Protein AF-A0AAV8ZN95-F1 (afdb_monomer)

Solvent-accessible surface area (backbone atoms only — not comparable to full-atom values): 5329 Å² total; per-residue (Å²): 137,90,86,53,79,96,60,59,74,75,78,78,54,90,65,62,93,87,67,82,85,83,80,44,90,85,70,52,84,41,41,73,49,42,48,51,46,37,62,74,55,48,47,63,53,56,74,72,51,82,79,87,43,76,47,79,54,68,86,50,71,46,73,71,40,68,86,51,51,52,57,24,59,76,65,60,35,47,78,45,96

Nearest PDB structures (foldseek):
  7ue1-assembly1_A  TM=6.836E-01  e=2.170E-01  Human immunodeficiency virus 1
  4dmn-assembly1_A  TM=6.703E-01  e=3.885E-01  Human immunodeficiency virus type 1 (NEW YORK-5 ISOLATE)
  5ejk-assembly1_C  TM=6.158E-01  e=9.010E-01  Rous sarcoma virus - Prague C
  5kgx-assembly1_A-2  TM=5.747E-01  e=4.718E-01  Human immunodeficiency virus 1

Secondary structure (DSSP, 8-state):
---STT--GGGGSSPPTT------TTSS--HHHHHHHIIIIIHHHHTT--S-EEEE--S-GGG--HHHHHHHHHTTEEEE-

Foldseek 3Di:
DPPAAPDDPVVVPDDPPPDDDDADNVRDCALVNLLVCQPRPPLVVLLPDDDAAEAEDPPDPSNDDPSRVVSCVVSNYHYHD

Radius of gyration: 14.84 Å; Cα contacts (8 Å, |Δi|>4): 66; chains: 1; bounding box: 22×32×45 Å

Mean predicted aligned error: 4.73 Å

pLDDT: mean 89.85, std 9.7, range [42.88, 96.75]

InterPro domains:
  IPR004875 DDE superfamily endonuclease domain [PF03184] (16-79)

Structure (mmCIF, N/CA/C/O backbone):
data_AF-A0AAV8ZN95-F1
#
_entry.id   AF-A0AAV8ZN95-F1
#
loop_
_atom_site.group_PDB
_atom_site.id
_atom_site.type_symbol
_atom_site.label_atom_id
_atom_site.label_alt_id
_atom_site.label_comp_id
_atom_site.label_asym_id
_atom_site.label_entity_id
_atom_site.label_seq_id
_atom_site.pdbx_PDB_ins_code
_atom_site.Cartn_x
_atom_site.Cartn_y
_atom_site.Cartn_z
_atom_site.occupancy
_atom_site.B_iso_or_equiv
_atom_site.auth_seq_id
_atom_site.auth_comp_id
_atom_site.auth_asym_id
_atom_site.auth_atom_id
_atom_site.pdbx_PDB_model_num
ATOM 1 N N . MET A 1 1 ? 2.582 -15.472 -27.547 1.00 42.88 1 MET A N 1
ATOM 2 C CA . MET A 1 1 ? 2.105 -14.184 -27.001 1.00 42.88 1 MET A CA 1
ATOM 3 C C . MET A 1 1 ? 3.143 -13.708 -25.996 1.00 42.88 1 MET A C 1
ATOM 5 O O . MET A 1 1 ? 3.263 -14.329 -24.958 1.00 42.88 1 MET A O 1
ATOM 9 N N . ARG A 1 2 ? 3.976 -12.717 -26.336 1.00 50.72 2 ARG A N 1
ATOM 10 C CA . ARG A 1 2 ? 5.078 -12.236 -25.480 1.00 50.72 2 ARG A CA 1
ATOM 11 C C . ARG A 1 2 ? 4.672 -10.872 -24.934 1.00 50.72 2 ARG A C 1
ATOM 13 O O . ARG A 1 2 ? 4.951 -9.872 -25.584 1.00 50.72 2 ARG A O 1
ATOM 20 N N . TRP A 1 3 ? 3.912 -10.837 -23.841 1.00 54.28 3 TRP A N 1
ATOM 21 C CA . TRP A 1 3 ? 3.175 -9.617 -23.482 1.00 54.28 3 TRP A CA 1
ATOM 22 C C . TRP A 1 3 ? 3.745 -8.771 -22.347 1.00 54.28 3 TRP A C 1
ATOM 24 O O . TRP A 1 3 ? 3.249 -7.667 -22.166 1.00 54.28 3 TRP A O 1
ATOM 34 N N . LEU A 1 4 ? 4.797 -9.175 -21.631 1.00 66.12 4 LEU A N 1
ATOM 35 C CA . LEU A 1 4 ? 5.355 -8.359 -20.543 1.00 66.12 4 LEU A CA 1
ATOM 36 C C . LEU A 1 4 ? 6.894 -8.438 -20.572 1.00 66.12 4 LEU A C 1
ATOM 38 O O . LEU A 1 4 ? 7.471 -9.521 -20.669 1.00 66.12 4 LEU A O 1
ATOM 42 N N . LEU A 1 5 ? 7.568 -7.282 -20.596 1.00 72.69 5 LEU A N 1
ATOM 43 C CA . LEU A 1 5 ? 9.032 -7.196 -20.677 1.00 72.69 5 LEU A CA 1
ATOM 44 C C . LEU A 1 5 ? 9.635 -7.826 -19.411 1.00 72.69 5 LEU A C 1
ATOM 46 O O . LEU A 1 5 ? 9.271 -7.433 -18.314 1.00 72.69 5 LEU A O 1
ATOM 50 N N . ASN A 1 6 ? 10.563 -8.773 -19.550 1.00 74.81 6 ASN A N 1
ATOM 51 C CA . ASN A 1 6 ? 11.254 -9.416 -18.420 1.00 74.81 6 ASN A CA 1
ATOM 52 C C . ASN A 1 6 ? 10.364 -10.205 -17.431 1.00 74.81 6 ASN A C 1
ATOM 54 O O . ASN A 1 6 ? 10.844 -10.557 -16.356 1.00 74.81 6 ASN A O 1
ATOM 58 N N . LEU A 1 7 ? 9.117 -10.540 -17.788 1.00 81.25 7 LEU A N 1
ATOM 59 C CA . LEU A 1 7 ? 8.284 -11.471 -17.019 1.00 81.25 7 LEU A CA 1
ATOM 60 C C . LEU A 1 7 ? 8.135 -12.791 -17.783 1.00 81.25 7 LEU A C 1
ATOM 62 O O . LEU A 1 7 ? 7.688 -12.807 -18.930 1.00 81.25 7 LEU A O 1
ATOM 66 N N . TYR A 1 8 ? 8.512 -13.896 -17.144 1.00 85.81 8 TYR A N 1
ATOM 67 C CA . TYR A 1 8 ? 8.330 -15.238 -17.691 1.00 85.81 8 TYR A CA 1
ATOM 68 C C . TYR A 1 8 ? 7.001 -15.813 -17.206 1.00 85.81 8 TYR A C 1
ATOM 70 O O . TYR A 1 8 ? 6.728 -15.779 -16.009 1.00 85.81 8 TYR A O 1
ATOM 78 N N . ASP A 1 9 ? 6.205 -16.395 -18.108 1.00 85.19 9 ASP A N 1
ATOM 79 C CA . ASP A 1 9 ? 4.893 -16.966 -17.759 1.00 85.19 9 ASP A CA 1
ATOM 80 C C . ASP A 1 9 ? 4.997 -17.998 -16.624 1.00 85.19 9 ASP A C 1
ATOM 82 O O . ASP A 1 9 ? 4.145 -18.049 -15.742 1.00 85.19 9 ASP A O 1
ATOM 86 N N . SER A 1 10 ? 6.090 -18.769 -16.584 1.00 89.81 10 SER A N 1
ATOM 87 C CA . SER A 1 10 ? 6.361 -19.747 -15.525 1.00 89.81 10 SER A CA 1
ATOM 88 C C . SER A 1 10 ? 6.466 -19.142 -14.122 1.00 89.81 10 SER A C 1
ATOM 90 O O . SER A 1 10 ? 6.266 -19.863 -13.150 1.00 89.81 10 SER A O 1
ATOM 92 N N . TRP A 1 11 ? 6.751 -17.843 -13.987 1.00 87.50 11 TRP A N 1
ATOM 93 C CA . TRP A 1 11 ? 6.829 -17.164 -12.688 1.00 87.50 11 TRP A CA 1
ATOM 94 C C . TRP A 1 11 ? 5.448 -16.859 -12.096 1.00 87.50 11 TRP A C 1
ATOM 96 O O . TRP A 1 11 ? 5.338 -16.654 -10.889 1.00 87.50 11 TRP A O 1
ATOM 106 N N . ALA A 1 12 ? 4.399 -16.852 -12.924 1.00 88.75 12 ALA A N 1
ATOM 107 C CA . ALA A 1 12 ? 3.019 -16.586 -12.518 1.00 88.75 12 ALA A CA 1
ATOM 108 C C . ALA A 1 12 ? 2.154 -17.863 -12.443 1.00 88.75 12 ALA A C 1
ATOM 110 O O . ALA A 1 12 ? 0.927 -17.784 -12.383 1.00 88.75 12 ALA A O 1
ATOM 111 N N . ILE A 1 13 ? 2.777 -19.048 -12.465 1.00 91.06 13 ILE A N 1
ATOM 112 C CA . ILE A 1 13 ? 2.101 -20.354 -12.474 1.00 91.06 13 ILE A CA 1
ATOM 113 C C . ILE A 1 13 ? 2.479 -21.143 -11.212 1.00 91.06 13 ILE A C 1
ATOM 115 O O . ILE A 1 13 ? 3.611 -21.083 -10.741 1.00 91.06 13 ILE A O 1
ATOM 119 N N . GLY A 1 14 ? 1.529 -21.911 -10.666 1.00 91.81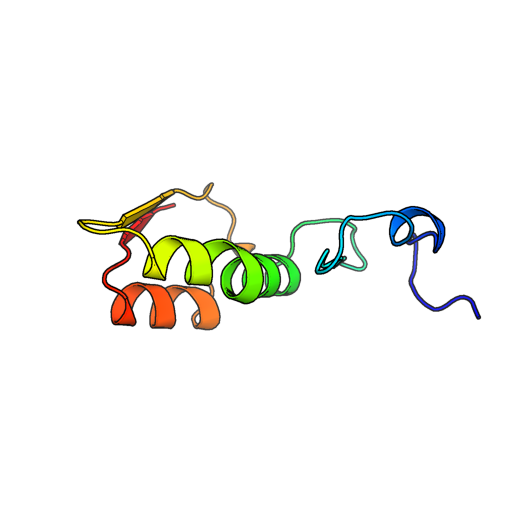 14 GLY A N 1
ATOM 120 C CA . GLY A 1 14 ? 1.763 -22.827 -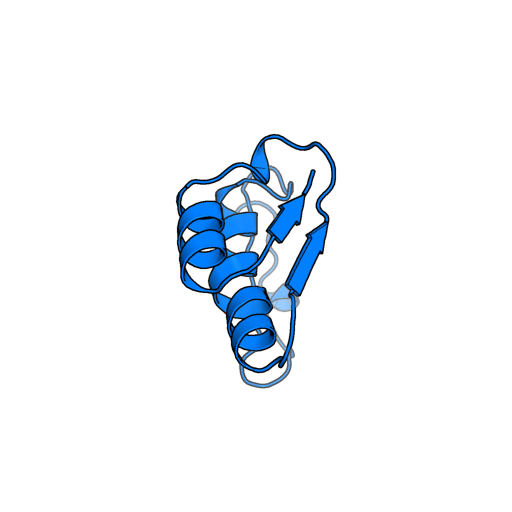9.539 1.00 91.81 14 GLY A CA 1
ATOM 121 C C . GLY A 1 14 ? 1.617 -22.209 -8.144 1.00 91.81 14 GLY A C 1
ATOM 122 O O . GLY A 1 14 ? 1.811 -22.906 -7.151 1.00 91.81 14 GLY A O 1
ATOM 123 N N . GLY A 1 15 ? 1.249 -20.928 -8.048 1.00 92.38 15 GLY A N 1
ATOM 124 C CA . GLY A 1 15 ? 0.883 -20.306 -6.775 1.00 92.38 15 GLY A CA 1
ATOM 125 C C . GLY A 1 15 ? -0.426 -20.869 -6.191 1.00 92.38 15 GLY A C 1
ATOM 126 O O . GLY A 1 15 ? -1.273 -21.363 -6.941 1.00 92.38 15 GLY A O 1
ATOM 127 N N . PRO A 1 16 ? -0.638 -20.776 -4.862 1.00 95.00 16 PRO A N 1
ATOM 128 C CA . PRO A 1 16 ? -1.917 -21.105 -4.231 1.00 95.00 16 PRO A CA 1
ATOM 129 C C . PRO A 1 16 ? -3.112 -20.366 -4.850 1.00 95.00 16 PRO A C 1
ATOM 131 O O . PRO A 1 16 ? -2.967 -19.290 -5.441 1.00 95.00 16 PRO A O 1
ATOM 134 N N . VAL A 1 17 ? -4.320 -20.901 -4.654 1.00 93.75 17 VAL A N 1
ATOM 135 C CA . VAL A 1 17 ? -5.558 -20.250 -5.113 1.00 93.75 17 VAL A CA 1
ATOM 136 C C . VAL A 1 17 ? -5.662 -18.843 -4.516 1.00 93.75 17 VAL A C 1
ATOM 138 O O . VAL A 1 17 ? -5.530 -18.660 -3.307 1.00 93.75 17 VAL A O 1
ATOM 141 N N . GLY A 1 18 ? -5.897 -17.849 -5.377 1.00 89.56 18 GLY A N 1
ATOM 142 C CA . GLY A 1 18 ? -5.959 -16.436 -4.992 1.00 89.56 18 GLY A CA 1
ATOM 143 C C . GLY A 1 18 ? -4.609 -15.710 -4.966 1.00 89.56 18 GLY A C 1
ATOM 144 O O . GLY A 1 18 ? -4.564 -14.556 -4.542 1.00 89.56 18 GLY A O 1
ATOM 145 N N . THR A 1 19 ? -3.518 -16.342 -5.418 1.00 92.88 19 THR A N 1
ATOM 146 C CA . THR A 1 19 ? -2.230 -15.651 -5.588 1.00 92.88 19 THR A CA 1
ATOM 147 C C . THR A 1 19 ? -2.362 -14.517 -6.600 1.00 92.88 19 THR A C 1
ATOM 149 O O . THR A 1 19 ? -2.903 -14.698 -7.691 1.00 92.88 19 THR A O 1
ATOM 152 N N . ARG A 1 20 ? -1.843 -13.344 -6.234 1.00 91.75 20 ARG A N 1
ATOM 153 C CA . ARG A 1 20 ? -1.768 -12.164 -7.093 1.00 91.75 20 ARG A CA 1
ATOM 154 C C . ARG A 1 20 ? -0.313 -11.919 -7.469 1.00 91.75 20 ARG A C 1
ATOM 156 O O . ARG A 1 20 ? 0.553 -11.938 -6.599 1.00 91.75 20 ARG A O 1
ATOM 163 N N . TYR A 1 21 ? -0.075 -11.663 -8.749 1.00 90.88 21 TYR A N 1
ATOM 164 C CA . TYR A 1 21 ? 1.226 -11.277 -9.282 1.00 90.88 21 TYR A CA 1
ATOM 165 C C . TYR A 1 21 ? 1.109 -9.883 -9.882 1.00 90.88 21 TYR A C 1
ATOM 167 O O . TYR A 1 21 ? 0.132 -9.585 -10.568 1.00 90.88 21 TYR A O 1
ATOM 175 N N . ASN A 1 22 ? 2.104 -9.042 -9.630 1.00 91.31 22 ASN A N 1
ATOM 176 C CA . ASN A 1 22 ? 2.204 -7.717 -10.220 1.00 91.31 22 ASN A CA 1
ATOM 177 C C . ASN A 1 22 ? 3.680 -7.390 -10.473 1.00 91.31 22 ASN A C 1
ATOM 179 O O . ASN A 1 22 ? 4.565 -7.979 -9.849 1.00 91.31 22 ASN A O 1
ATOM 183 N N . TRP A 1 23 ? 3.949 -6.508 -11.428 1.00 90.31 23 TRP A N 1
ATOM 184 C CA . TRP A 1 23 ? 5.295 -6.184 -11.886 1.00 90.31 23 TRP A CA 1
ATOM 185 C C . TRP A 1 23 ? 5.336 -4.764 -12.464 1.00 90.31 23 TRP A C 1
ATOM 187 O O . TRP A 1 23 ? 4.316 -4.215 -12.880 1.00 90.31 23 TRP A O 1
ATOM 197 N N . SER A 1 24 ? 6.533 -4.186 -12.531 1.00 89.81 24 SER A N 1
ATOM 198 C CA . SER A 1 24 ? 6.799 -2.923 -13.223 1.00 89.81 24 SER A CA 1
ATOM 199 C C . SER A 1 24 ? 7.811 -3.142 -14.347 1.00 89.81 24 SER A C 1
ATOM 201 O O . SER A 1 24 ? 8.634 -4.059 -14.294 1.00 89.81 24 SER A O 1
ATOM 203 N N . LYS A 1 25 ? 7.803 -2.268 -15.361 1.00 87.50 25 LYS A N 1
ATOM 204 C CA . LYS A 1 25 ? 8.756 -2.351 -16.484 1.00 87.50 25 LYS A CA 1
ATOM 205 C C . LYS A 1 25 ? 10.214 -2.245 -16.045 1.00 87.50 25 LYS A C 1
ATOM 207 O O . LYS A 1 25 ? 11.079 -2.823 -16.699 1.00 87.50 25 LYS A O 1
ATOM 212 N N . SER A 1 26 ? 10.478 -1.502 -14.974 1.00 88.62 26 SER A N 1
ATOM 213 C CA . SER A 1 26 ? 11.817 -1.337 -14.415 1.00 88.62 26 SER A CA 1
ATOM 214 C C . SER A 1 26 ? 12.247 -2.512 -13.530 1.00 88.62 26 SER A C 1
ATOM 216 O O . SER A 1 26 ? 13.432 -2.647 -13.239 1.00 88.62 26 SER A O 1
ATOM 218 N N . GLY A 1 27 ? 11.301 -3.354 -13.099 1.00 87.31 27 GLY A N 1
ATOM 219 C CA . GLY A 1 27 ? 11.5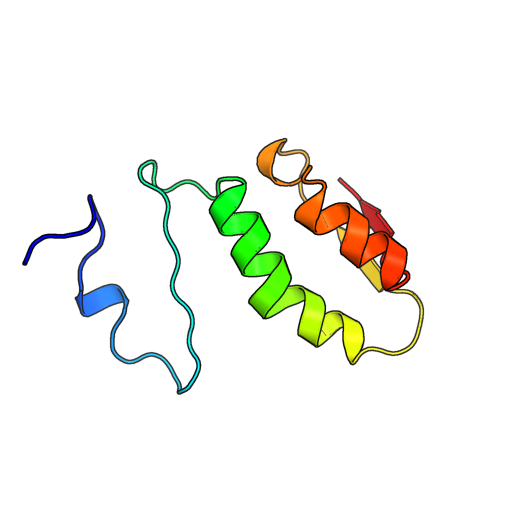14 -4.392 -12.093 1.00 87.31 27 GLY A CA 1
ATOM 220 C C . GLY A 1 27 ? 11.520 -3.872 -10.651 1.00 87.31 27 GLY A C 1
ATOM 221 O O . GLY A 1 27 ? 11.583 -4.679 -9.727 1.00 87.31 27 GLY A O 1
ATOM 222 N N . TRP A 1 28 ? 11.428 -2.555 -10.435 1.00 88.81 28 TRP A N 1
ATOM 223 C CA . TRP A 1 28 ? 11.367 -1.953 -9.103 1.00 88.81 28 TRP A CA 1
ATOM 224 C C . TRP A 1 28 ? 9.950 -1.947 -8.528 1.00 88.81 28 TRP A C 1
ATOM 226 O O . TRP A 1 28 ? 8.954 -1.977 -9.256 1.00 88.81 28 TRP A O 1
ATOM 236 N N . PHE A 1 29 ? 9.858 -1.854 -7.203 1.00 89.69 29 PHE A N 1
ATOM 237 C CA . PHE A 1 29 ? 8.594 -1.708 -6.484 1.00 89.69 29 PHE A CA 1
ATOM 238 C C . PHE A 1 29 ? 8.075 -0.265 -6.583 1.00 89.69 29 PHE A C 1
ATOM 240 O O . PHE A 1 29 ? 8.169 0.543 -5.661 1.00 89.69 29 PHE A O 1
ATOM 247 N N . GLU A 1 30 ? 7.609 0.081 -7.779 1.00 92.50 30 GLU A N 1
ATOM 248 C CA . GLU A 1 30 ? 7.074 1.400 -8.106 1.00 92.50 30 GLU A CA 1
ATOM 249 C C . GLU A 1 30 ? 5.712 1.641 -7.443 1.00 92.50 30 GLU A C 1
ATOM 251 O O . GLU A 1 30 ? 5.049 0.705 -6.992 1.00 92.50 30 GLU A O 1
ATOM 256 N N . ALA A 1 31 ? 5.271 2.903 -7.432 1.00 93.31 31 ALA A N 1
ATOM 257 C CA . ALA A 1 31 ? 4.044 3.328 -6.757 1.00 93.31 31 ALA A CA 1
ATOM 258 C C . ALA A 1 31 ? 2.812 2.494 -7.149 1.00 93.31 31 ALA A C 1
ATOM 260 O O . ALA A 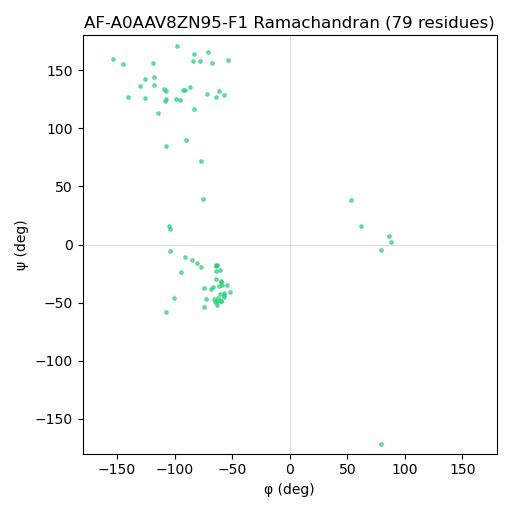1 31 ? 2.053 2.086 -6.282 1.00 93.31 31 ALA A O 1
ATOM 261 N N . THR A 1 32 ? 2.648 2.151 -8.429 1.00 93.81 32 THR A N 1
ATOM 262 C CA . THR A 1 32 ? 1.508 1.343 -8.901 1.00 93.81 32 THR A CA 1
ATOM 263 C C . THR A 1 32 ? 1.525 -0.089 -8.364 1.00 93.81 32 THR A C 1
ATOM 265 O O . THR A 1 32 ? 0.477 -0.653 -8.054 1.00 93.81 32 THR A O 1
ATOM 268 N N . VAL A 1 33 ? 2.710 -0.691 -8.227 1.00 94.75 33 VAL A N 1
ATOM 269 C CA . VAL A 1 33 ? 2.873 -2.035 -7.653 1.00 94.75 33 VAL A CA 1
ATOM 270 C C . VAL A 1 33 ? 2.676 -1.981 -6.136 1.00 94.75 33 VAL A C 1
ATOM 272 O O . VAL A 1 33 ? 2.058 -2.878 -5.562 1.00 94.75 33 VAL A O 1
ATOM 275 N N . PHE A 1 34 ? 3.148 -0.909 -5.493 1.00 94.81 34 PHE A N 1
ATOM 276 C CA . PHE A 1 34 ? 2.939 -0.655 -4.070 1.00 94.81 34 PHE A CA 1
ATOM 277 C C . PHE A 1 34 ? 1.457 -0.463 -3.727 1.00 94.81 34 PHE A C 1
ATOM 279 O O . PHE A 1 34 ? 0.960 -1.106 -2.806 1.00 94.81 34 PHE A O 1
ATOM 286 N N . GLU A 1 35 ? 0.740 0.376 -4.475 1.00 96.19 35 GLU A N 1
ATOM 287 C CA . GLU A 1 35 ? -0.700 0.617 -4.316 1.00 96.19 35 GLU A CA 1
ATOM 288 C C . GLU A 1 35 ? -1.500 -0.682 -4.444 1.00 96.19 35 GLU A C 1
ATOM 290 O O . GLU A 1 35 ? -2.336 -0.983 -3.593 1.00 96.19 35 GLU A O 1
ATOM 295 N N . ASP A 1 36 ? -1.187 -1.497 -5.452 1.00 96.56 36 ASP A N 1
ATOM 296 C CA . ASP A 1 36 ? -1.822 -2.793 -5.676 1.00 96.56 36 ASP A CA 1
ATOM 297 C C . ASP A 1 36 ? -1.576 -3.776 -4.522 1.00 96.56 36 ASP A C 1
ATOM 299 O O . ASP A 1 36 ? -2.498 -4.420 -4.008 1.00 96.56 36 ASP A O 1
ATOM 303 N N . TRP A 1 37 ? -0.326 -3.864 -4.066 1.00 95.62 37 TRP A N 1
ATOM 304 C CA . TRP A 1 37 ? 0.027 -4.654 -2.893 1.00 95.62 37 TRP A CA 1
ATOM 305 C C . TRP A 1 37 ? -0.699 -4.149 -1.638 1.00 95.62 37 TRP A C 1
ATOM 307 O O . TRP A 1 37 ? -1.230 -4.945 -0.856 1.00 95.62 37 TRP A O 1
ATOM 317 N N . PHE A 1 38 ? -0.774 -2.834 -1.449 1.00 95.88 38 PHE A N 1
ATOM 318 C CA . PHE A 1 38 ? -1.448 -2.235 -0.309 1.00 95.88 38 PHE A CA 1
ATOM 319 C C . PHE A 1 38 ? -2.945 -2.560 -0.316 1.00 95.88 38 PHE A C 1
ATOM 321 O O . PHE A 1 38 ? -3.464 -3.076 0.677 1.00 95.88 38 PHE A O 1
ATOM 328 N N . GLU A 1 39 ? -3.635 -2.308 -1.427 1.00 96.75 39 GLU A N 1
ATOM 329 C CA . GLU A 1 39 ? -5.085 -2.458 -1.542 1.00 96.75 39 GLU A CA 1
ATOM 330 C C . GLU A 1 39 ? -5.528 -3.918 -1.420 1.00 96.75 39 GLU A C 1
ATOM 332 O O . GLU A 1 39 ? -6.465 -4.224 -0.676 1.00 96.75 39 GLU A O 1
ATOM 337 N N . PHE A 1 40 ? -4.856 -4.833 -2.122 1.00 96.44 40 PHE A N 1
ATOM 338 C CA . PHE A 1 40 ? -5.321 -6.215 -2.236 1.00 96.44 40 PHE A CA 1
ATOM 339 C C . PHE A 1 40 ? -4.695 -7.159 -1.213 1.00 96.44 40 PHE A C 1
ATOM 341 O O . PHE A 1 40 ? -5.299 -8.184 -0.886 1.00 96.44 40 PHE A O 1
ATOM 348 N N . LEU A 1 41 ? -3.514 -6.838 -0.672 1.00 95.44 41 LEU A N 1
ATOM 349 C CA . LEU A 1 41 ? -2.876 -7.656 0.356 1.00 95.44 41 LEU A CA 1
ATOM 350 C C . LEU A 1 41 ? -2.921 -7.007 1.739 1.00 95.44 41 LEU A C 1
ATOM 352 O O . LEU A 1 41 ? -3.410 -7.645 2.680 1.00 95.44 41 LEU A O 1
ATOM 356 N N . LEU A 1 42 ? -2.378 -5.805 1.915 1.00 96.31 42 LEU A N 1
ATOM 357 C CA . LEU A 1 42 ? -2.168 -5.273 3.263 1.00 96.31 42 LEU A CA 1
ATOM 358 C C . LEU A 1 42 ? -3.479 -4.814 3.914 1.00 96.31 42 LEU A C 1
ATOM 360 O O . LEU A 1 42 ? -3.832 -5.275 5.004 1.00 96.31 42 LEU A O 1
ATOM 364 N N . LEU A 1 43 ? -4.232 -3.947 3.241 1.00 96.69 43 LEU A N 1
ATOM 365 C CA . LEU A 1 43 ? -5.435 -3.319 3.776 1.00 96.69 43 LEU A CA 1
ATOM 366 C C . LEU A 1 43 ? -6.501 -4.332 4.245 1.00 96.69 43 LEU A C 1
ATOM 368 O O . LEU A 1 43 ? -7.026 -4.159 5.350 1.00 96.69 43 LEU A O 1
ATOM 372 N N . PRO A 1 44 ? -6.812 -5.424 3.517 1.00 96.38 44 PRO A N 1
ATOM 373 C CA . PRO A 1 44 ? -7.794 -6.409 3.968 1.00 96.38 44 PRO A CA 1
ATOM 374 C C . PRO A 1 44 ? -7.368 -7.137 5.244 1.00 96.38 44 PRO A C 1
ATOM 376 O O . PRO A 1 44 ? -8.224 -7.543 6.028 1.00 96.38 44 PRO A O 1
ATOM 379 N N . ARG A 1 45 ? -6.057 -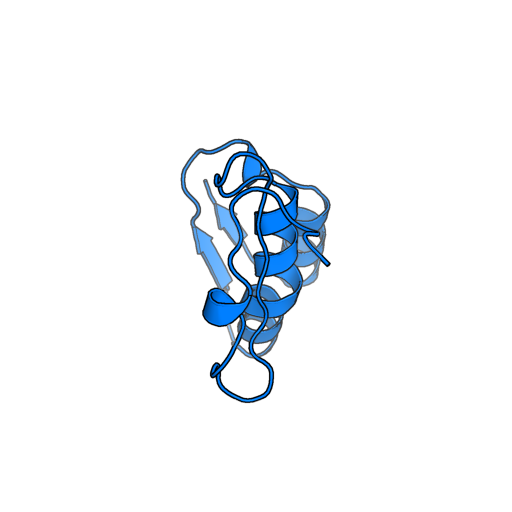7.305 5.469 1.00 96.19 45 ARG A N 1
ATOM 380 C CA . ARG A 1 45 ? -5.523 -7.882 6.710 1.00 96.19 45 ARG A CA 1
ATOM 381 C C . ARG A 1 45 ? -5.653 -6.886 7.852 1.00 96.19 45 ARG A C 1
ATOM 383 O O . ARG A 1 45 ? -6.190 -7.242 8.893 1.00 96.19 45 ARG A O 1
ATOM 390 N N . LEU A 1 46 ? -5.266 -5.631 7.625 1.00 96.75 46 LEU A N 1
ATOM 391 C CA . LEU A 1 46 ? -5.403 -4.557 8.610 1.00 96.75 46 LEU A CA 1
ATOM 392 C C . LEU A 1 46 ? -6.857 -4.385 9.070 1.00 96.75 46 LEU A C 1
ATOM 394 O O . LEU A 1 46 ? -7.114 -4.270 10.262 1.00 96.75 46 LEU A O 1
ATOM 398 N N . LYS A 1 47 ? -7.833 -4.457 8.161 1.00 95.25 47 LYS A N 1
ATOM 399 C CA . LYS A 1 47 ? -9.263 -4.334 8.503 1.00 95.25 47 LYS A CA 1
ATOM 400 C C . LYS A 1 47 ? -9.792 -5.452 9.410 1.00 95.25 47 LYS A C 1
ATOM 402 O O . LYS A 1 47 ? -10.837 -5.264 10.021 1.00 95.25 47 LYS A O 1
ATOM 407 N N . LYS A 1 48 ? -9.095 -6.590 9.498 1.00 95.81 48 LYS A N 1
ATOM 408 C CA . LYS A 1 48 ? -9.450 -7.718 10.377 1.00 95.81 48 LYS A CA 1
ATOM 409 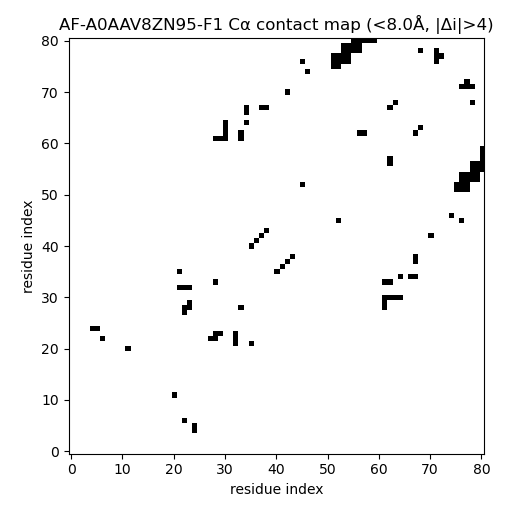C C . LYS A 1 48 ? -8.791 -7.638 11.756 1.00 95.81 48 LYS A C 1
ATOM 411 O O . LYS A 1 48 ? -9.141 -8.428 12.623 1.00 95.81 48 LYS A O 1
ATOM 416 N N . LEU A 1 49 ? -7.827 -6.735 11.947 1.00 95.19 49 LEU A N 1
ATOM 417 C CA . LEU A 1 49 ? -7.114 -6.581 13.210 1.00 95.19 49 LEU A CA 1
ATOM 418 C C . LEU A 1 49 ? -7.809 -5.557 14.108 1.00 95.19 49 LEU A C 1
ATOM 420 O O . LEU A 1 49 ? -8.121 -4.433 13.689 1.00 95.19 49 LEU A O 1
ATOM 424 N N . GLU A 1 50 ? -7.977 -5.931 15.370 1.00 93.81 50 GLU A N 1
ATOM 425 C CA . GLU A 1 50 ? -8.435 -5.039 16.429 1.00 93.81 50 GLU A CA 1
ATOM 426 C C . GLU A 1 50 ? -7.298 -4.121 16.914 1.00 93.81 50 GLU A C 1
ATOM 428 O O . GLU A 1 50 ? -6.115 -4.405 16.731 1.00 93.81 50 GLU A O 1
ATOM 433 N N . GLY A 1 51 ? -7.658 -2.987 17.521 1.00 93.06 51 GLY A N 1
ATOM 434 C CA . GLY A 1 51 ? -6.696 -2.033 18.082 1.00 93.06 51 GLY A CA 1
ATOM 435 C C . GLY A 1 51 ? -6.019 -1.099 17.067 1.00 93.06 51 GLY A C 1
ATOM 436 O O . GLY A 1 51 ? -6.401 -1.011 15.893 1.00 93.06 51 GLY A O 1
ATOM 437 N N . THR A 1 52 ? -5.023 -0.349 17.559 1.00 92.75 52 THR A N 1
ATOM 438 C CA . THR A 1 52 ? -4.265 0.632 16.761 1.00 92.75 52 THR A CA 1
ATOM 439 C C . THR A 1 52 ? -3.348 -0.083 15.783 1.00 92.75 52 THR A C 1
ATOM 441 O O . THR A 1 52 ? -2.556 -0.938 16.172 1.00 92.75 52 THR A O 1
ATOM 444 N N . LYS A 1 53 ? -3.418 0.315 14.514 1.00 95.88 53 LYS A N 1
ATOM 445 C CA . LYS A 1 53 ? -2.620 -0.260 13.433 1.00 95.88 53 LYS A CA 1
ATOM 446 C C . LYS A 1 53 ? -1.554 0.731 13.009 1.00 95.88 53 LYS A C 1
ATOM 448 O O . LYS A 1 53 ? -1.864 1.902 12.795 1.00 95.88 53 LYS A O 1
ATOM 453 N N . VAL A 1 54 ? -0.321 0.257 12.886 1.00 95.75 54 VAL A N 1
ATOM 454 C CA . VAL A 1 54 ? 0.808 1.051 12.401 1.00 95.75 54 VAL A CA 1
ATOM 455 C C . VAL A 1 54 ? 1.441 0.309 11.233 1.00 95.75 54 VAL A C 1
ATOM 457 O O . VAL A 1 54 ? 1.776 -0.866 11.358 1.00 95.75 54 VAL A O 1
ATOM 460 N N . VAL A 1 55 ? 1.569 0.990 10.100 1.00 94.31 55 VAL A N 1
ATOM 461 C CA . VAL A 1 55 ? 2.331 0.536 8.936 1.00 94.31 55 VAL A CA 1
ATOM 462 C C . VAL A 1 55 ? 3.592 1.381 8.882 1.00 94.31 55 VAL A C 1
ATOM 464 O O . VAL A 1 55 ? 3.502 2.605 8.897 1.00 94.31 55 VAL A O 1
ATOM 467 N N . ILE A 1 56 ? 4.745 0.721 8.855 1.00 93.31 56 ILE A N 1
ATOM 468 C CA . ILE A 1 56 ? 6.058 1.361 8.783 1.00 93.31 56 ILE A CA 1
ATOM 469 C C . ILE A 1 56 ? 6.657 0.970 7.433 1.00 93.31 56 ILE A C 1
ATOM 471 O O . ILE A 1 56 ? 6.892 -0.216 7.192 1.00 93.31 56 ILE A O 1
ATOM 475 N N . GLY A 1 57 ? 6.818 1.946 6.547 1.00 88.12 57 GLY A N 1
ATOM 476 C CA . GLY A 1 57 ? 7.539 1.809 5.284 1.00 88.12 57 GLY A CA 1
ATOM 477 C C . GLY A 1 57 ? 8.971 2.321 5.412 1.00 88.12 57 GLY A C 1
ATOM 478 O O . GLY A 1 57 ? 9.329 2.925 6.419 1.00 88.12 57 GLY A O 1
ATOM 479 N N . ASP A 1 58 ? 9.791 2.078 4.393 1.00 85.94 58 ASP A N 1
ATOM 480 C CA . ASP A 1 58 ? 11.043 2.816 4.220 1.00 85.94 58 ASP A CA 1
ATOM 481 C C . ASP A 1 58 ? 10.780 4.155 3.505 1.00 85.94 58 ASP A C 1
A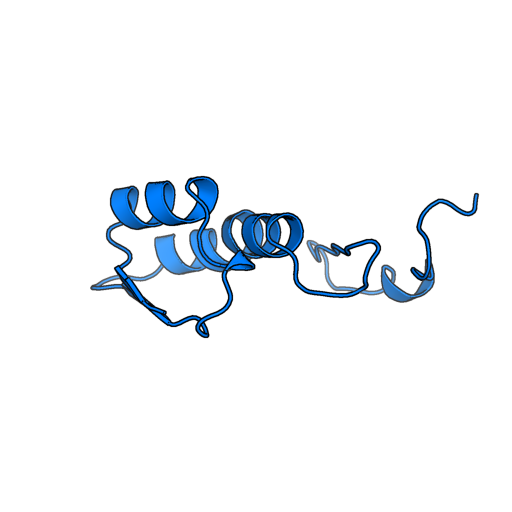TOM 483 O O . ASP A 1 58 ? 9.724 4.353 2.899 1.00 85.94 58 ASP A O 1
ATOM 487 N N . ASN A 1 59 ? 11.742 5.081 3.571 1.00 84.12 59 ASN A N 1
ATOM 488 C CA . ASN A 1 59 ? 11.616 6.467 3.093 1.00 84.12 59 ASN A CA 1
ATOM 489 C C . ASN A 1 59 ? 11.677 6.614 1.550 1.00 84.12 59 ASN A C 1
ATOM 491 O O . ASN A 1 59 ? 12.306 7.531 1.014 1.00 84.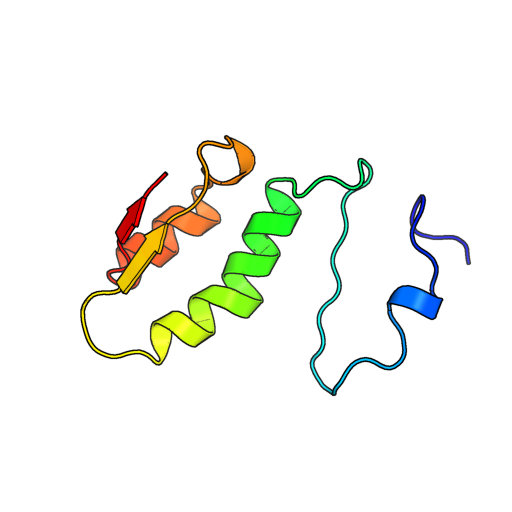12 59 ASN A O 1
ATOM 495 N N . LEU A 1 60 ? 11.059 5.692 0.811 1.00 86.69 60 LEU A N 1
ATOM 496 C CA . LEU A 1 60 ? 10.911 5.767 -0.639 1.00 86.69 60 LEU A CA 1
ATOM 497 C C . LEU A 1 60 ? 9.664 6.570 -1.018 1.00 86.69 60 LEU A C 1
ATOM 499 O O . LEU A 1 60 ? 8.568 6.365 -0.499 1.00 86.69 60 LEU A O 1
ATOM 503 N N . THR A 1 61 ? 9.805 7.459 -2.003 1.00 85.81 61 THR A N 1
ATOM 504 C CA . THR A 1 61 ? 8.693 8.292 -2.488 1.00 85.81 61 THR A CA 1
ATOM 505 C C . THR A 1 61 ? 7.564 7.481 -3.124 1.00 85.81 61 THR A C 1
ATOM 507 O O . THR A 1 61 ? 6.428 7.944 -3.127 1.00 85.81 61 THR A O 1
ATOM 510 N N . SER A 1 62 ? 7.830 6.261 -3.606 1.00 84.06 62 SER A N 1
ATOM 511 C CA . SER A 1 62 ? 6.807 5.349 -4.138 1.00 84.06 62 SER A CA 1
ATOM 512 C C . SER A 1 62 ? 5.770 4.918 -3.096 1.00 84.06 62 SER A C 1
ATOM 514 O O . SER A 1 62 ? 4.690 4.469 -3.471 1.00 84.06 62 SER A O 1
ATOM 516 N N . HIS A 1 63 ? 6.066 5.078 -1.804 1.00 85.06 63 HIS A N 1
ATOM 517 C CA . HIS A 1 63 ? 5.147 4.765 -0.711 1.00 85.06 63 HIS A CA 1
ATOM 518 C C . HIS A 1 63 ? 4.172 5.908 -0.389 1.00 85.06 63 HIS A C 1
ATOM 520 O O . HIS A 1 63 ? 3.176 5.701 0.308 1.00 85.06 63 HIS A O 1
ATOM 526 N N . LEU A 1 64 ? 4.425 7.115 -0.906 1.00 89.19 64 LEU A N 1
ATOM 527 C CA . LEU A 1 64 ? 3.565 8.282 -0.729 1.00 89.19 64 LEU A CA 1
ATOM 528 C C . LEU A 1 64 ? 2.520 8.351 -1.844 1.00 89.19 64 LEU A C 1
ATOM 530 O O . LEU A 1 64 ? 2.722 8.991 -2.873 1.00 89.19 64 LEU A O 1
ATOM 534 N N . SER A 1 65 ? 1.373 7.718 -1.608 1.00 91.25 65 SER A N 1
ATOM 535 C CA . SER A 1 65 ? 0.225 7.765 -2.513 1.00 91.25 65 SER A CA 1
ATOM 536 C C . SER A 1 65 ? -1.058 8.126 -1.776 1.00 91.25 65 SER A C 1
ATOM 538 O O . SER A 1 65 ? -1.362 7.567 -0.721 1.00 91.25 65 SER A O 1
ATOM 540 N N . VAL A 1 66 ? -1.867 9.009 -2.367 1.00 93.81 66 VAL A N 1
ATOM 541 C CA . VAL A 1 66 ? -3.219 9.318 -1.872 1.00 93.81 66 VAL A CA 1
ATOM 542 C C . VAL A 1 66 ? -4.084 8.052 -1.835 1.00 93.81 66 VAL A C 1
ATOM 544 O O . VAL A 1 66 ? -4.828 7.852 -0.877 1.00 93.81 66 VAL A O 1
ATOM 547 N N . HIS A 1 67 ? -3.898 7.131 -2.790 1.00 95.00 67 HIS A N 1
ATOM 548 C CA . HIS A 1 67 ? -4.592 5.837 -2.823 1.00 95.00 67 HIS A CA 1
ATOM 549 C C . HIS A 1 67 ? -4.253 4.929 -1.633 1.00 95.00 67 HIS A C 1
ATOM 551 O O . HIS A 1 67 ? -5.005 4.005 -1.334 1.00 95.00 67 HIS A O 1
ATOM 557 N N . VAL A 1 68 ? -3.159 5.206 -0.922 1.00 94.50 68 VAL A N 1
ATOM 558 C CA . VAL A 1 68 ? -2.736 4.480 0.282 1.00 94.50 68 VAL A CA 1
ATOM 559 C C . VAL A 1 68 ? -3.110 5.252 1.546 1.00 94.50 68 VAL A C 1
ATOM 561 O O . VAL A 1 68 ? -3.672 4.684 2.488 1.00 94.50 68 VAL A O 1
ATOM 564 N N . LEU A 1 69 ? -2.834 6.557 1.565 1.00 94.75 69 LEU A N 1
ATOM 565 C CA . LEU A 1 69 ? -3.042 7.414 2.730 1.00 94.75 69 LEU A CA 1
ATOM 566 C C . LEU A 1 69 ? -4.530 7.606 3.060 1.00 94.75 69 LEU A C 1
ATOM 568 O O . LEU A 1 69 ? -4.892 7.555 4.238 1.00 94.75 69 LEU A O 1
ATOM 572 N N . ASP A 1 70 ? -5.405 7.740 2.058 1.00 96.44 70 ASP A N 1
ATOM 573 C CA . ASP A 1 70 ? -6.845 7.918 2.284 1.00 96.44 70 ASP A CA 1
ATOM 574 C C . ASP A 1 70 ? -7.485 6.685 2.945 1.00 96.44 70 ASP A C 1
ATOM 576 O O . ASP A 1 70 ? -8.148 6.836 3.983 1.00 96.44 70 ASP A O 1
ATOM 580 N N . PRO A 1 71 ? -7.271 5.446 2.448 1.00 95.75 71 PRO A N 1
ATOM 581 C CA . PRO A 1 71 ? -7.728 4.259 3.161 1.00 95.75 71 PRO A CA 1
ATOM 582 C C . PRO A 1 71 ? -7.096 4.105 4.542 1.00 95.75 71 PRO A C 1
ATOM 584 O O . PRO A 1 71 ? -7.787 3.655 5.458 1.00 95.75 71 PRO A O 1
ATOM 587 N N . CYS A 1 72 ? -5.825 4.483 4.723 1.00 95.44 72 CYS A N 1
ATOM 588 C CA . CYS A 1 72 ? -5.196 4.452 6.043 1.00 95.44 72 CYS A CA 1
ATOM 589 C C . CYS A 1 72 ? -5.941 5.356 7.028 1.00 95.44 72 CYS A C 1
ATOM 591 O O . CYS A 1 72 ? -6.340 4.897 8.100 1.00 95.44 72 CYS A O 1
ATOM 593 N N . ASN A 1 73 ? -6.222 6.599 6.634 1.00 94.00 73 ASN A N 1
ATOM 594 C CA . ASN A 1 73 ? -6.980 7.549 7.443 1.00 94.00 73 ASN A CA 1
ATOM 595 C C . ASN A 1 73 ? -8.392 7.020 7.757 1.00 94.00 73 ASN A C 1
ATOM 597 O O . ASN A 1 73 ? -8.798 6.946 8.917 1.00 94.00 73 ASN A O 1
ATOM 601 N N . LYS A 1 74 ? -9.110 6.532 6.736 1.00 95.38 74 LYS A N 1
ATOM 602 C CA . LYS A 1 74 ? -10.462 5.963 6.878 1.00 95.38 74 LYS A CA 1
ATOM 603 C C . LYS A 1 74 ? -10.516 4.751 7.814 1.00 95.38 74 LYS A C 1
ATOM 605 O O . LYS A 1 74 ? -11.535 4.521 8.461 1.00 95.38 74 LYS A O 1
ATOM 610 N N . HIS A 1 75 ? -9.447 3.961 7.867 1.00 93.88 75 HIS A N 1
ATOM 611 C CA . HIS A 1 75 ? -9.373 2.730 8.653 1.00 93.88 75 HIS A CA 1
ATOM 612 C C . HIS A 1 75 ? -8.527 2.860 9.928 1.00 93.88 75 HIS A C 1
ATOM 614 O O . HIS A 1 75 ? -8.179 1.840 10.529 1.00 93.88 75 HIS A O 1
ATOM 620 N N . GLN A 1 76 ? -8.233 4.094 10.360 1.00 94.25 76 GLN A N 1
ATOM 621 C CA . GLN A 1 76 ? -7.455 4.397 11.570 1.00 94.25 76 GLN A CA 1
ATOM 622 C C . GLN A 1 76 ? -6.100 3.665 11.605 1.00 94.25 76 GLN A C 1
ATOM 624 O O . GLN A 1 76 ? -5.646 3.181 12.646 1.00 94.25 76 GLN A O 1
ATOM 629 N N . VAL A 1 77 ? -5.461 3.561 10.441 1.00 96.19 77 VAL A N 1
ATOM 630 C CA . VAL A 1 77 ? -4.108 3.036 10.269 1.00 96.19 77 VAL A CA 1
ATOM 631 C C . VAL A 1 77 ? -3.143 4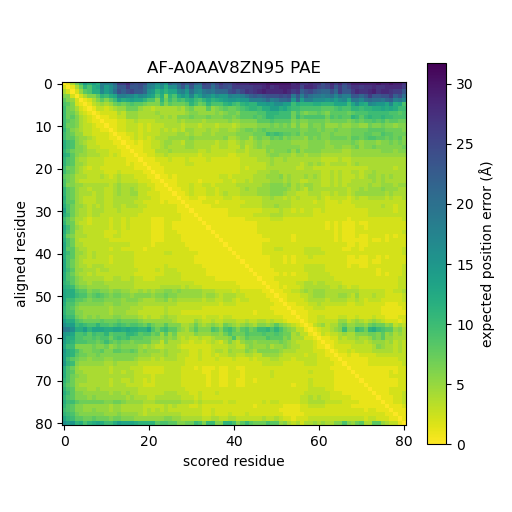.216 10.264 1.00 96.19 77 VAL A C 1
ATOM 633 O O . VAL A 1 77 ? -3.277 5.136 9.460 1.00 96.19 77 VAL A O 1
ATOM 636 N N . LYS A 1 78 ? -2.151 4.188 11.153 1.00 95.44 78 LYS A N 1
ATOM 637 C CA . LYS A 1 78 ? -1.051 5.153 11.159 1.00 95.44 78 LYS A CA 1
ATOM 638 C C . LYS A 1 78 ? 0.003 4.690 10.164 1.00 95.44 78 LYS A C 1
ATOM 640 O O . LYS A 1 78 ? 0.585 3.627 10.355 1.00 95.44 78 LYS A O 1
ATOM 645 N N . PHE A 1 79 ? 0.236 5.471 9.121 1.00 93.75 79 PHE A N 1
ATOM 646 C CA . PHE A 1 79 ? 1.280 5.198 8.142 1.00 93.75 79 PHE A CA 1
ATOM 647 C C . PHE A 1 79 ? 2.515 6.051 8.464 1.00 93.75 79 PHE A C 1
ATOM 649 O O . PHE A 1 79 ? 2.388 7.263 8.630 1.00 93.75 79 PHE A O 1
ATOM 656 N N . MET A 1 80 ? 3.676 5.415 8.616 1.00 91.44 80 MET A N 1
ATOM 657 C CA . MET A 1 80 ? 4.959 6.033 8.968 1.00 91.44 80 MET A CA 1
ATOM 658 C C . MET A 1 80 ? 6.016 5.659 7.923 1.00 91.44 80 MET A C 1
ATOM 660 O O . MET A 1 80 ? 6.020 4.522 7.451 1.00 91.44 80 MET A O 1
ATOM 664 N N . LEU A 1 81 ? 6.896 6.606 7.594 1.00 86.19 81 LEU A N 1
ATOM 665 C CA . LEU A 1 81 ? 8.034 6.461 6.678 1.00 86.19 81 LEU A CA 1
ATOM 666 C C . LEU A 1 81 ? 9.338 6.831 7.385 1.00 86.19 81 LEU A C 1
ATOM 668 O O . LEU A 1 81 ? 9.254 7.646 8.336 1.00 86.19 81 LEU A O 1
#

Sequence (81 aa):
MRWLLNLYDSWAIGGPVGTRYNWSKSGWFEATVFEDWFEFLLLPRLKKLEGTKVVIGDNLTSHLSVHVLDPCNKHQVKFML

Organism: NCBI:txid1586634